Protein AF-A0A9D3VH98-F1 (afdb_monomer_lite)

Foldseek 3Di:
DPPPPDPDDDPVRVQVVCVVLVLDHDDPVCVVPPDPVNVVSNVVSVVVSVVVVVVVVVPD

Radius of gyration: 14.0 Å; chains: 1; bounding box: 25×34×39 Å

InterPro domains:
  IPR038275 Nuf2, N-terminal domain superfamily [G3DSA:1.10.418.60] (1-59)

Secondary structure (DSSP, 8-state):
----------HHHHHHHHHHTTS----HHHHHS--HHHHHHHHHHHHHHHHHHHHHHT--

Organism: NCBI:txid47602

Structure (mmCIF, N/CA/C/O backbone):
data_AF-A0A9D3VH98-F1
#
_entry.id   AF-A0A9D3VH98-F1
#
loop_
_atom_site.group_PDB
_atom_site.id
_atom_site.type_symbol
_atom_site.label_atom_id
_atom_site.label_alt_id
_atom_site.label_comp_id
_atom_site.label_asym_id
_atom_site.label_entity_id
_atom_site.label_seq_id
_atom_site.pdbx_PDB_ins_code
_atom_site.Cartn_x
_atom_site.Cartn_y
_atom_site.Cartn_z
_atom_site.occupancy
_atom_site.B_iso_or_equiv
_atom_site.auth_seq_id
_atom_site.auth_comp_id
_atom_site.auth_asym_id
_atom_site.auth_atom_id
_atom_site.pdbx_PDB_model_num
ATOM 1 N N . MET A 1 1 ? -0.183 27.668 3.780 1.00 45.88 1 MET A N 1
ATOM 2 C CA . MET A 1 1 ? 0.319 26.396 3.216 1.00 45.88 1 MET A CA 1
ATOM 3 C C . MET A 1 1 ? -0.779 25.873 2.320 1.00 45.88 1 MET A C 1
ATOM 5 O O . MET A 1 1 ? -1.909 25.846 2.787 1.00 45.88 1 MET A O 1
ATOM 9 N N . SER A 1 2 ? -0.511 25.583 1.046 1.00 51.53 2 SER A N 1
ATOM 10 C CA . SER A 1 2 ? -1.528 24.970 0.190 1.00 51.53 2 SER A CA 1
ATOM 11 C C . SER A 1 2 ? -1.906 23.631 0.819 1.00 51.53 2 SER A C 1
ATOM 13 O O . SER A 1 2 ? -1.090 22.707 0.821 1.00 51.53 2 SER A O 1
ATOM 15 N N . SER A 1 3 ? -3.094 23.544 1.416 1.00 57.62 3 SER A N 1
ATOM 16 C CA . SER A 1 3 ? -3.705 22.253 1.703 1.00 57.62 3 SER A CA 1
ATOM 17 C C . SER A 1 3 ? -3.874 21.598 0.347 1.00 57.62 3 SER A C 1
ATOM 19 O O . SER A 1 3 ? -4.725 22.001 -0.440 1.00 57.62 3 SER A O 1
ATOM 21 N N . PHE A 1 4 ? -2.976 2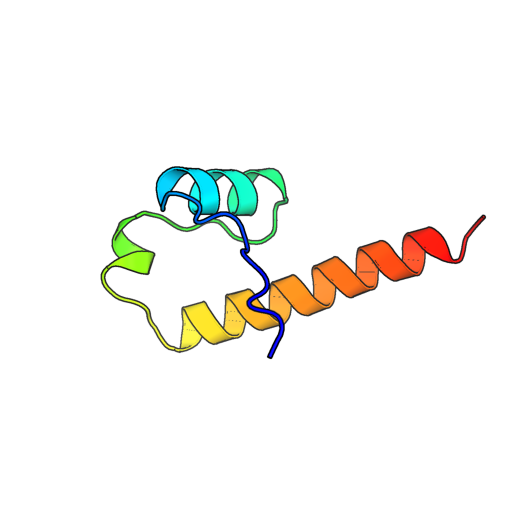0.681 0.004 1.00 61.66 4 PHE A N 1
ATOM 22 C CA . PHE A 1 4 ? -3.271 19.759 -1.070 1.00 61.66 4 PHE A CA 1
ATOM 23 C C . PHE A 1 4 ? -4.478 18.965 -0.578 1.00 61.66 4 PHE A C 1
ATOM 25 O O . PHE A 1 4 ? -4.333 18.088 0.274 1.00 61.66 4 PHE A O 1
ATOM 32 N N . ASP A 1 5 ? -5.665 19.336 -1.057 1.00 68.12 5 ASP A N 1
ATOM 33 C CA . ASP A 1 5 ? -6.891 18.570 -0.872 1.00 68.12 5 ASP A CA 1
ATOM 34 C C . ASP A 1 5 ? -6.763 17.302 -1.714 1.00 68.12 5 ASP A C 1
ATOM 36 O O . ASP A 1 5 ? -7.305 17.172 -2.812 1.00 68.12 5 ASP A O 1
ATOM 40 N N . TYR A 1 6 ? -5.947 16.370 -1.226 1.00 71.12 6 TYR A N 1
ATOM 41 C CA . TYR A 1 6 ? -5.905 15.037 -1.787 1.00 71.12 6 TYR A CA 1
ATOM 42 C C . TYR A 1 6 ? -7.272 14.397 -1.546 1.00 71.12 6 TYR A C 1
ATOM 44 O O . TYR A 1 6 ? -7.790 14.472 -0.427 1.00 71.12 6 TYR A O 1
ATOM 52 N N . PRO A 1 7 ? -7.870 13.765 -2.567 1.00 77.56 7 PRO A N 1
ATOM 53 C CA . PRO A 1 7 ? -9.142 13.095 -2.386 1.00 77.56 7 PRO A CA 1
ATOM 54 C C . PRO A 1 7 ? -8.999 12.029 -1.298 1.00 77.56 7 PRO A C 1
ATOM 56 O O . PRO A 1 7 ? -8.150 11.139 -1.383 1.00 77.56 7 PRO A O 1
ATOM 59 N N . THR A 1 8 ? -9.840 12.118 -0.269 1.00 82.38 8 THR A N 1
ATOM 60 C CA . THR A 1 8 ? -9.929 11.076 0.750 1.00 82.38 8 THR A CA 1
ATOM 61 C C . THR A 1 8 ? -10.574 9.849 0.121 1.00 82.38 8 THR A C 1
ATOM 63 O O . THR A 1 8 ? -11.766 9.845 -0.179 1.00 82.38 8 THR A O 1
ATOM 66 N N . LEU A 1 9 ? -9.780 8.804 -0.089 1.00 87.19 9 LEU A N 1
ATOM 67 C CA . LEU A 1 9 ? -10.258 7.524 -0.598 1.00 87.19 9 LEU A CA 1
ATOM 68 C C . LEU A 1 9 ? -10.821 6.672 0.540 1.00 87.19 9 LEU A C 1
ATOM 70 O O . LEU A 1 9 ? -10.283 6.664 1.653 1.00 87.19 9 LEU A O 1
ATOM 74 N N . SER A 1 10 ? -11.880 5.907 0.264 1.00 91.19 10 SER A N 1
ATOM 75 C CA . SER A 1 10 ? -12.330 4.898 1.219 1.00 91.19 10 SER A CA 1
ATOM 76 C C . SER A 1 10 ? -11.287 3.779 1.329 1.00 91.19 10 SER A C 1
ATOM 78 O O . SER A 1 10 ? -10.520 3.521 0.400 1.00 91.19 10 SER A O 1
ATOM 80 N N . ARG A 1 11 ? -11.270 3.049 2.452 1.00 89.88 11 ARG A N 1
ATOM 81 C CA . ARG A 1 11 ? -10.384 1.878 2.605 1.00 89.88 11 ARG A CA 1
ATOM 82 C C . ARG A 1 11 ? -10.585 0.847 1.491 1.00 89.88 11 ARG A C 1
ATOM 84 O O . ARG A 1 11 ? -9.612 0.263 1.027 1.00 89.88 11 ARG A O 1
ATOM 91 N N . SER A 1 12 ? -11.827 0.651 1.045 1.00 92.44 12 SER A N 1
ATOM 92 C CA . SER A 1 12 ? -12.142 -0.270 -0.050 1.00 92.44 12 SER A CA 1
ATOM 93 C C . SER A 1 12 ? -11.531 0.190 -1.375 1.00 92.44 12 SER A C 1
ATOM 95 O O . SER A 1 12 ? -10.978 -0.636 -2.108 1.00 92.44 12 SER A O 1
ATOM 97 N N . ASP A 1 13 ? -11.547 1.498 -1.641 1.00 93.56 13 ASP A N 1
ATOM 98 C CA . ASP A 1 13 ? -10.912 2.072 -2.828 1.00 93.56 13 ASP A CA 1
ATOM 99 C C . ASP A 1 13 ? -9.396 1.904 -2.770 1.00 93.56 13 ASP A C 1
ATOM 101 O O . ASP A 1 13 ? -8.796 1.443 -3.737 1.00 93.56 13 ASP A O 1
ATOM 105 N N . ILE A 1 14 ? -8.777 2.190 -1.618 1.00 91.56 14 ILE A N 1
ATOM 106 C CA . ILE A 1 14 ? -7.331 2.018 -1.417 1.00 91.56 14 ILE A CA 1
ATOM 107 C C . ILE A 1 14 ? -6.925 0.558 -1.655 1.00 91.56 14 ILE A C 1
ATOM 109 O O . ILE A 1 14 ? -6.007 0.301 -2.431 1.00 91.56 14 ILE A O 1
ATOM 113 N N . ILE A 1 15 ? -7.628 -0.403 -1.044 1.00 93.50 15 ILE A N 1
ATOM 114 C CA . ILE A 1 15 ? -7.385 -1.843 -1.243 1.00 93.50 15 ILE A CA 1
ATOM 115 C C . ILE A 1 15 ? -7.496 -2.208 -2.727 1.00 93.50 15 ILE A C 1
ATOM 117 O O . ILE A 1 15 ? -6.616 -2.871 -3.280 1.00 93.50 15 ILE A O 1
ATOM 121 N N . SER A 1 16 ? -8.558 -1.740 -3.385 1.00 94.38 16 SER A N 1
ATOM 122 C CA . SER A 1 16 ? -8.813 -2.026 -4.795 1.00 94.38 16 SER A CA 1
ATOM 123 C C . SER A 1 16 ? -7.732 -1.448 -5.707 1.00 94.38 16 SER A C 1
ATOM 125 O O . SER A 1 16 ? -7.303 -2.119 -6.643 1.00 94.38 16 S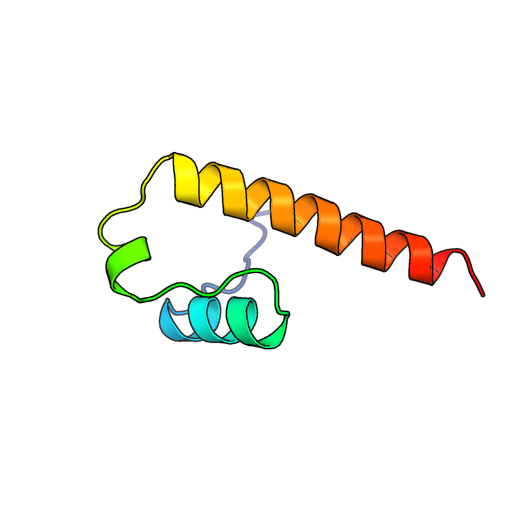ER A O 1
ATOM 127 N N . ILE A 1 17 ? -7.274 -0.223 -5.443 1.00 93.12 17 ILE A N 1
ATOM 128 C CA . ILE A 1 17 ? -6.218 0.443 -6.215 1.00 93.12 17 ILE A CA 1
ATOM 129 C C . ILE A 1 17 ? -4.885 -0.284 -6.027 1.00 93.12 17 ILE A C 1
ATOM 131 O O . ILE A 1 17 ? -4.235 -0.611 -7.015 1.00 93.12 17 ILE A O 1
ATOM 135 N N . LEU A 1 18 ? -4.500 -0.602 -4.787 1.00 93.38 18 LEU A N 1
ATOM 136 C CA . LEU A 1 18 ? -3.252 -1.318 -4.498 1.00 93.38 18 LEU A CA 1
ATOM 137 C C . LEU A 1 18 ? -3.193 -2.686 -5.188 1.00 93.38 18 LEU A C 1
ATOM 139 O O . LEU A 1 18 ? -2.146 -3.050 -5.728 1.00 93.38 18 LEU A O 1
ATOM 143 N N . ALA A 1 19 ? -4.319 -3.406 -5.217 1.00 92.62 19 ALA A N 1
ATOM 144 C CA . ALA A 1 19 ? -4.435 -4.687 -5.902 1.00 92.62 19 ALA A CA 1
ATOM 145 C C . ALA A 1 19 ? -4.390 -4.536 -7.434 1.00 92.62 19 ALA A C 1
ATOM 1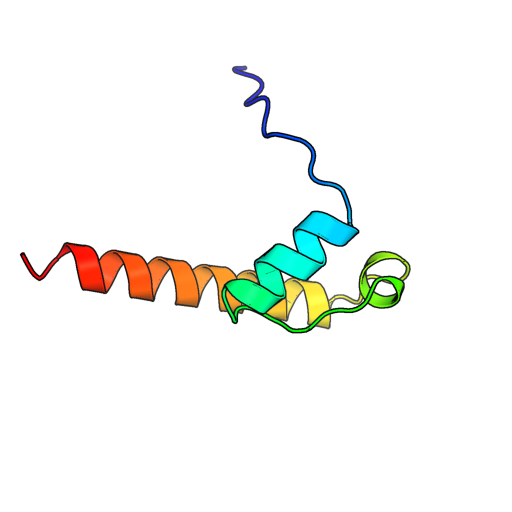47 O O . ALA A 1 19 ? -3.631 -5.246 -8.093 1.00 92.62 19 ALA A O 1
ATOM 148 N N . LYS A 1 20 ? -5.155 -3.593 -8.008 1.00 93.50 20 LYS A N 1
ATOM 149 C CA . LYS A 1 20 ? -5.190 -3.336 -9.463 1.00 93.50 20 LYS A CA 1
ATOM 150 C C . LYS A 1 20 ? -3.836 -2.892 -10.008 1.00 93.50 20 LYS A C 1
ATOM 152 O O . LYS A 1 20 ? -3.434 -3.352 -11.072 1.00 93.50 20 LYS A O 1
ATOM 157 N N . SER A 1 21 ? -3.126 -2.048 -9.265 1.00 91.06 21 SER A N 1
ATOM 158 C CA . SER A 1 21 ? -1.778 -1.590 -9.612 1.00 91.06 21 SER A CA 1
ATOM 159 C C . SER A 1 21 ? -0.693 -2.627 -9.308 1.00 91.06 21 SER A C 1
ATOM 161 O O . SER A 1 21 ? 0.483 -2.347 -9.516 1.00 91.06 21 SER A O 1
ATOM 163 N N . GLN A 1 22 ? -1.066 -3.808 -8.793 1.00 90.19 22 GLN A N 1
ATOM 164 C CA . GLN A 1 22 ? -0.154 -4.894 -8.418 1.00 90.19 22 GLN A CA 1
ATOM 165 C C . GLN A 1 22 ? 0.934 -4.465 -7.417 1.00 90.19 22 GLN A C 1
ATOM 167 O O . GLN A 1 22 ? 1.997 -5.076 -7.332 1.00 90.19 22 GLN A O 1
ATOM 172 N N . ILE A 1 23 ? 0.658 -3.426 -6.621 1.00 91.31 23 ILE A N 1
ATOM 173 C CA . ILE A 1 23 ? 1.591 -2.905 -5.620 1.00 91.31 23 ILE A CA 1
ATOM 174 C C . ILE A 1 23 ? 1.609 -3.865 -4.438 1.00 91.31 23 ILE A C 1
ATOM 176 O O . ILE A 1 23 ? 2.656 -4.389 -4.076 1.00 91.31 23 ILE A O 1
ATOM 180 N N . VAL A 1 24 ? 0.458 -4.154 -3.831 1.00 91.56 24 VAL A N 1
ATOM 181 C CA . VAL A 1 24 ? 0.366 -5.083 -2.697 1.00 91.56 24 VAL A CA 1
ATOM 182 C C . VAL A 1 24 ? -1.056 -5.619 -2.555 1.00 91.56 24 VAL A C 1
ATOM 184 O O . VAL A 1 24 ? -2.021 -4.929 -2.871 1.00 91.56 24 VAL A O 1
ATOM 187 N N . ILE A 1 25 ? -1.181 -6.848 -2.055 1.00 89.19 25 ILE A N 1
ATOM 188 C CA . ILE A 1 25 ? -2.465 -7.434 -1.666 1.00 89.19 25 ILE A CA 1
ATOM 189 C C . ILE A 1 25 ? -2.626 -7.210 -0.164 1.00 89.19 25 ILE A C 1
ATOM 191 O O . ILE A 1 25 ? -1.824 -7.707 0.624 1.00 89.19 25 ILE A O 1
ATOM 195 N N . VAL A 1 26 ? -3.642 -6.441 0.208 1.00 89.62 26 VAL A N 1
ATOM 196 C CA . VAL A 1 26 ? -3.982 -6.093 1.593 1.00 89.62 26 VAL A CA 1
ATOM 197 C C . VAL A 1 26 ? -5.473 -6.304 1.813 1.00 89.62 26 VAL A C 1
ATOM 199 O O . VAL A 1 26 ? -6.270 -6.147 0.888 1.00 89.62 26 VAL A O 1
ATOM 202 N N . ILE A 1 27 ? -5.857 -6.651 3.035 1.00 90.50 27 ILE A N 1
ATOM 203 C CA . ILE A 1 27 ? -7.256 -6.800 3.445 1.00 90.50 27 ILE A CA 1
ATOM 204 C C . ILE A 1 27 ? -7.641 -5.709 4.445 1.00 90.50 27 ILE A C 1
ATOM 206 O O . ILE A 1 27 ? -6.786 -5.078 5.058 1.00 90.50 27 ILE A O 1
ATOM 210 N N . ASP A 1 28 ? -8.939 -5.497 4.669 1.00 89.81 28 ASP A N 1
ATOM 211 C CA . ASP A 1 28 ? -9.424 -4.456 5.593 1.00 89.81 28 ASP A CA 1
ATOM 212 C C . ASP A 1 28 ? -8.809 -4.564 7.003 1.00 89.81 28 ASP A C 1
ATOM 214 O O . ASP A 1 28 ? -8.505 -3.555 7.641 1.00 89.81 28 ASP A O 1
ATOM 218 N N . ASN A 1 29 ? -8.558 -5.791 7.471 1.00 90.19 29 ASN A N 1
ATOM 219 C CA . ASN A 1 29 ? -7.957 -6.035 8.780 1.00 90.19 29 ASN A CA 1
ATOM 220 C C . ASN A 1 29 ? -6.515 -5.506 8.899 1.00 90.19 29 ASN A C 1
ATOM 222 O O . ASN A 1 29 ? -6.104 -5.108 9.988 1.00 90.19 29 ASN A O 1
ATOM 226 N N . ASP A 1 30 ? -5.774 -5.437 7.792 1.00 87.81 30 ASP A N 1
ATOM 227 C CA . ASP A 1 30 ? -4.414 -4.892 7.766 1.00 87.81 30 ASP A CA 1
ATOM 228 C C . ASP A 1 30 ? -4.397 -3.383 8.059 1.00 87.81 30 ASP A C 1
ATOM 230 O O . ASP A 1 30 ? -3.444 -2.874 8.645 1.00 87.81 30 ASP A O 1
ATOM 234 N N . PHE A 1 31 ? -5.477 -2.671 7.717 1.00 86.19 31 PHE A N 1
ATOM 235 C CA . PHE A 1 31 ? -5.646 -1.246 8.026 1.00 86.19 31 PHE A CA 1
ATOM 236 C C . PHE A 1 31 ? -6.163 -0.999 9.445 1.00 86.19 31 PHE A C 1
ATOM 238 O O . PHE A 1 31 ? -5.940 0.075 9.998 1.00 86.19 31 PHE A O 1
ATOM 245 N N . LYS A 1 32 ? -6.856 -1.973 10.047 1.00 87.25 32 LYS A N 1
ATOM 246 C CA . LYS A 1 32 ? -7.300 -1.896 11.450 1.00 87.25 32 LYS A CA 1
ATOM 247 C C . LYS A 1 32 ? -6.156 -2.141 12.428 1.00 87.25 32 LYS A C 1
ATOM 249 O O . LYS A 1 32 ? -6.157 -1.575 13.515 1.0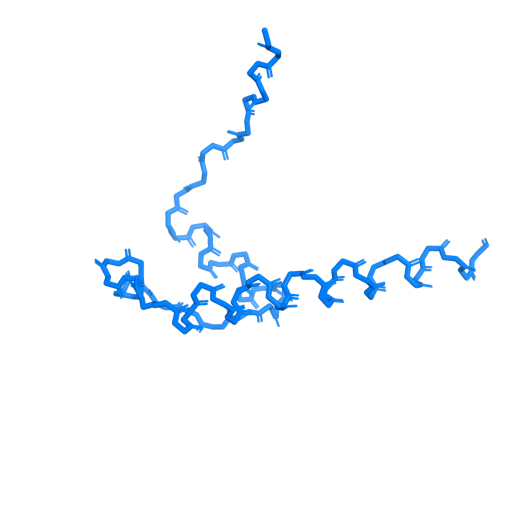0 87.25 32 LYS A O 1
ATOM 254 N N . ASN A 1 33 ? -5.191 -2.974 12.042 1.00 88.62 33 ASN A N 1
ATOM 255 C CA . ASN A 1 33 ? -4.009 -3.282 12.836 1.00 88.62 33 ASN A CA 1
ATOM 256 C C . ASN A 1 33 ? -2.748 -3.137 11.981 1.00 88.62 33 ASN A C 1
ATOM 258 O O . ASN A 1 33 ? -2.160 -4.122 11.522 1.00 88.62 33 ASN A O 1
ATOM 262 N N . ILE A 1 34 ? -2.361 -1.884 11.749 1.00 87.3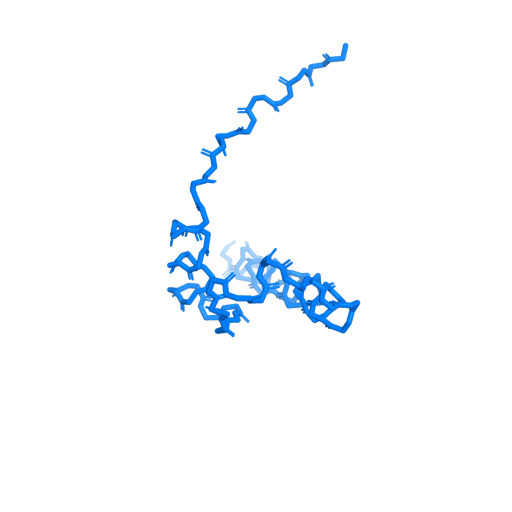1 34 ILE A N 1
ATOM 263 C CA . ILE A 1 34 ? -1.227 -1.565 10.890 1.00 87.31 34 ILE A CA 1
ATOM 264 C C . ILE A 1 34 ? 0.067 -2.026 11.562 1.00 87.31 34 ILE A C 1
ATOM 266 O O . ILE A 1 34 ? 0.496 -1.492 12.584 1.00 87.31 34 ILE A O 1
ATOM 270 N N . LYS A 1 35 ? 0.727 -3.007 10.945 1.00 90.62 35 LYS A N 1
ATOM 271 C CA . LYS A 1 35 ? 2.050 -3.483 11.364 1.00 90.62 35 LYS A CA 1
ATOM 272 C C . LYS A 1 35 ? 3.140 -2.619 10.734 1.00 90.62 35 LYS A C 1
ATOM 274 O O . LYS A 1 35 ? 3.064 -2.291 9.553 1.00 90.62 35 LYS A O 1
ATOM 279 N N . LEU A 1 36 ? 4.216 -2.340 11.469 1.00 90.50 36 LEU A N 1
ATOM 280 C CA . LEU A 1 36 ? 5.367 -1.591 10.938 1.00 90.50 36 LEU A CA 1
ATOM 281 C C . LEU A 1 36 ? 5.955 -2.231 9.668 1.00 90.50 36 LEU A C 1
ATOM 283 O O . LEU A 1 36 ? 6.284 -1.528 8.715 1.00 90.50 36 LEU A O 1
ATOM 287 N N . ASN A 1 37 ? 5.994 -3.565 9.606 1.00 88.81 37 ASN A N 1
ATOM 288 C CA . ASN A 1 37 ? 6.455 -4.293 8.419 1.00 88.81 37 ASN A CA 1
ATOM 289 C C . ASN A 1 37 ? 5.568 -4.040 7.191 1.00 88.81 37 ASN A C 1
ATOM 291 O O . ASN A 1 37 ? 6.072 -3.991 6.070 1.00 88.81 37 ASN A O 1
ATOM 295 N N . LEU A 1 38 ? 4.258 -3.867 7.393 1.00 88.56 38 LEU A N 1
ATOM 296 C CA . LEU A 1 38 ? 3.329 -3.545 6.314 1.00 88.56 38 LEU A CA 1
ATOM 297 C C . LEU A 1 38 ? 3.604 -2.139 5.775 1.00 88.56 38 LEU A C 1
ATOM 299 O O . LEU A 1 38 ? 3.692 -1.973 4.562 1.00 88.56 38 LEU A O 1
ATOM 303 N N . ILE A 1 39 ? 3.798 -1.158 6.665 1.00 90.94 39 ILE A N 1
ATOM 304 C CA . ILE A 1 39 ? 4.148 0.219 6.287 1.00 90.94 39 ILE A CA 1
ATOM 305 C C . ILE A 1 39 ? 5.447 0.227 5.478 1.00 90.94 39 ILE A C 1
ATOM 307 O O . ILE A 1 39 ? 5.478 0.761 4.373 1.00 90.94 39 ILE A O 1
ATOM 311 N N . SER A 1 40 ? 6.503 -0.399 6.004 1.00 93.44 40 SER A N 1
ATOM 312 C CA . SER A 1 40 ? 7.802 -0.460 5.330 1.00 93.44 40 SER A CA 1
ATOM 313 C C . SER A 1 40 ? 7.686 -1.100 3.943 1.00 93.44 40 SER A C 1
ATOM 315 O O . SER A 1 40 ? 8.140 -0.509 2.967 1.00 93.44 40 SER A O 1
ATOM 317 N N . SER A 1 41 ? 6.988 -2.236 3.833 1.00 91.31 41 SER A N 1
ATOM 318 C CA . SER A 1 41 ? 6.728 -2.902 2.551 1.00 91.31 41 SER A CA 1
ATOM 319 C C . SER A 1 41 ? 5.972 -1.999 1.568 1.00 91.31 41 SER A C 1
ATOM 321 O O . SER A 1 41 ? 6.377 -1.881 0.414 1.00 91.31 41 SER A O 1
ATOM 323 N N . LEU A 1 42 ? 4.912 -1.317 2.015 1.00 92.81 42 LEU A N 1
ATOM 324 C CA . LEU A 1 42 ? 4.134 -0.391 1.184 1.00 92.81 42 LEU A CA 1
ATOM 325 C C . LEU A 1 42 ? 5.006 0.727 0.613 1.00 92.81 42 LEU A C 1
ATOM 327 O O . LEU A 1 42 ? 5.011 0.927 -0.600 1.00 92.81 42 LEU A O 1
ATOM 331 N N . TYR A 1 43 ? 5.782 1.412 1.456 1.00 93.00 43 TYR A N 1
ATOM 332 C CA . TYR A 1 43 ? 6.663 2.490 1.003 1.00 93.00 43 TYR A CA 1
ATOM 333 C C . TYR A 1 43 ? 7.729 1.998 0.024 1.00 93.00 43 TYR A C 1
ATOM 335 O O . TYR A 1 43 ? 7.916 2.614 -1.024 1.00 93.00 43 TYR A O 1
ATOM 343 N N . THR A 1 44 ? 8.384 0.868 0.308 1.00 94.69 44 THR A N 1
ATOM 344 C CA . THR A 1 44 ? 9.370 0.282 -0.610 1.00 94.69 44 THR A CA 1
ATOM 345 C C . THR A 1 44 ? 8.749 -0.020 -1.972 1.00 94.69 44 THR A C 1
ATOM 347 O O . THR A 1 44 ? 9.325 0.320 -3.003 1.00 94.69 44 THR A O 1
ATOM 350 N N . ARG A 1 45 ? 7.554 -0.616 -1.996 1.00 94.56 45 ARG A N 1
ATOM 351 C CA . ARG A 1 45 ? 6.876 -0.958 -3.249 1.00 94.56 45 ARG A CA 1
ATOM 352 C C . ARG A 1 45 ? 6.391 0.268 -4.013 1.00 94.56 45 ARG A C 1
ATOM 354 O O . ARG A 1 45 ? 6.487 0.266 -5.234 1.00 94.56 45 ARG A O 1
ATOM 361 N N . PHE A 1 46 ? 5.939 1.321 -3.331 1.00 94.44 46 PHE A N 1
ATOM 362 C CA . PHE A 1 46 ? 5.623 2.591 -3.986 1.00 94.44 46 PHE A CA 1
ATOM 363 C C . PHE A 1 46 ? 6.849 3.210 -4.653 1.00 94.44 46 PHE A C 1
ATOM 365 O O . PHE A 1 46 ? 6.757 3.625 -5.802 1.00 94.44 46 PHE A O 1
ATOM 372 N N . ILE A 1 47 ? 7.998 3.235 -3.971 1.00 93.81 47 ILE A N 1
ATOM 373 C CA . ILE A 1 47 ? 9.243 3.772 -4.538 1.00 93.81 47 ILE A CA 1
ATOM 374 C C . ILE A 1 47 ? 9.637 2.999 -5.804 1.00 93.81 47 ILE A C 1
ATOM 376 O O . ILE A 1 47 ? 9.885 3.619 -6.833 1.00 93.81 47 ILE A O 1
ATOM 380 N N . ILE A 1 48 ? 9.622 1.662 -5.756 1.00 92.38 48 ILE A N 1
ATOM 381 C CA . ILE A 1 48 ? 9.921 0.812 -6.923 1.00 92.38 48 ILE A CA 1
ATOM 382 C C . ILE A 1 48 ? 8.920 1.059 -8.059 1.00 92.38 48 ILE A C 1
ATOM 384 O O . ILE A 1 48 ? 9.305 1.150 -9.221 1.00 92.38 48 ILE A O 1
ATOM 388 N N . TYR A 1 49 ? 7.632 1.179 -7.732 1.00 91.62 49 TYR A N 1
ATOM 389 C CA . TYR A 1 49 ? 6.587 1.449 -8.714 1.00 91.62 49 TYR A CA 1
ATOM 390 C C . TYR A 1 49 ? 6.798 2.800 -9.414 1.00 91.62 49 TYR A C 1
ATOM 392 O O . TYR A 1 49 ? 6.721 2.877 -10.638 1.00 91.62 49 TYR A O 1
ATOM 400 N N . PHE A 1 50 ? 7.116 3.857 -8.663 1.00 89.88 50 PHE A N 1
ATOM 401 C CA . PHE A 1 50 ? 7.413 5.169 -9.239 1.00 89.88 50 PHE A CA 1
ATOM 402 C C . PHE A 1 50 ? 8.690 5.168 -10.080 1.00 89.88 50 PHE A C 1
ATOM 404 O O . PHE A 1 50 ? 8.710 5.791 -11.140 1.00 89.88 50 PHE A O 1
ATOM 411 N N . ASP A 1 51 ? 9.726 4.445 -9.653 1.00 88.62 51 ASP A N 1
ATOM 412 C CA . ASP A 1 51 ? 10.952 4.279 -10.435 1.00 88.62 51 ASP A CA 1
ATOM 413 C C . ASP A 1 51 ? 10.666 3.598 -11.783 1.00 88.62 51 ASP A C 1
ATOM 415 O O . ASP A 1 51 ? 11.044 4.112 -12.836 1.00 88.62 51 ASP A O 1
ATOM 419 N N . ALA A 1 52 ? 9.881 2.516 -11.779 1.00 87.56 52 ALA A N 1
ATOM 420 C CA . ALA A 1 52 ? 9.470 1.825 -13.000 1.00 87.56 52 ALA A CA 1
ATOM 421 C C . ALA A 1 52 ? 8.683 2.7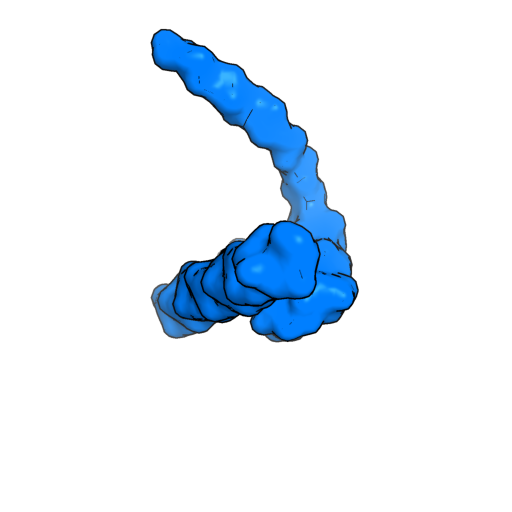32 -13.966 1.00 87.56 52 ALA A C 1
ATOM 423 O O . ALA A 1 52 ? 8.906 2.683 -15.179 1.00 87.56 52 ALA A O 1
ATOM 424 N N . LEU A 1 53 ? 7.798 3.591 -13.444 1.00 85.94 53 LEU A N 1
ATOM 425 C CA . LEU A 1 53 ? 7.092 4.591 -14.253 1.00 85.94 53 LEU A CA 1
ATOM 426 C C . LEU A 1 53 ? 8.053 5.625 -14.857 1.00 85.94 53 LEU A C 1
ATOM 428 O O . LEU A 1 53 ? 7.903 6.003 -16.018 1.00 85.94 53 LEU A O 1
ATOM 432 N N . ASN A 1 54 ? 9.056 6.064 -14.095 1.00 77.69 54 ASN A N 1
ATOM 433 C CA . ASN A 1 54 ? 10.020 7.060 -14.552 1.00 77.69 54 ASN A CA 1
ATOM 434 C C . ASN A 1 54 ? 10.969 6.506 -15.632 1.00 77.69 54 ASN A C 1
ATOM 436 O O . ASN A 1 54 ? 11.254 7.183 -16.619 1.00 77.69 54 ASN A O 1
ATOM 440 N N . VAL A 1 55 ? 11.399 5.246 -15.505 1.00 61.09 55 VAL A N 1
ATOM 441 C CA . VAL A 1 55 ? 12.209 4.555 -16.525 1.00 61.09 55 VAL A CA 1
ATOM 442 C C . VAL A 1 55 ? 11.447 4.409 -17.850 1.00 61.09 55 VAL A C 1
ATOM 444 O O . VAL A 1 55 ? 12.050 4.510 -18.921 1.00 61.09 55 VAL A O 1
ATOM 447 N N . GLY A 1 56 ? 10.124 4.220 -17.803 1.00 58.03 56 GLY A N 1
ATOM 448 C CA . GLY A 1 56 ? 9.267 4.202 -18.993 1.00 58.03 56 GLY A CA 1
ATOM 449 C C . GLY A 1 56 ? 9.176 5.554 -19.715 1.00 58.03 56 GLY A C 1
ATOM 450 O O . GLY A 1 56 ? 9.111 5.583 -20.942 1.00 58.03 56 GLY A O 1
ATOM 451 N N . ASN A 1 57 ? 9.243 6.666 -18.977 1.00 55.81 57 ASN A N 1
ATOM 452 C CA . ASN A 1 57 ? 9.150 8.023 -19.531 1.00 55.81 57 ASN A CA 1
ATOM 453 C C . ASN A 1 57 ? 10.437 8.525 -20.203 1.00 55.81 57 ASN A C 1
ATOM 455 O O . ASN A 1 57 ? 10.382 9.488 -20.958 1.00 55.81 57 ASN A O 1
ATOM 459 N N . HIS A 1 58 ? 11.585 7.888 -19.961 1.00 54.66 58 HIS A N 1
ATOM 460 C CA . HIS A 1 58 ? 12.872 8.281 -20.553 1.00 54.66 58 HIS A CA 1
ATOM 461 C C . HIS A 1 58 ? 13.193 7.546 -21.873 1.00 54.66 58 HIS A C 1
ATOM 463 O O . HIS A 1 58 ? 14.314 7.634 -22.377 1.00 54.66 58 HIS A O 1
ATOM 469 N N . ARG A 1 59 ? 12.238 6.765 -22.402 1.00 50.44 59 ARG A N 1
ATOM 470 C CA . ARG A 1 59 ? 12.387 5.899 -23.588 1.00 50.44 59 ARG A CA 1
ATOM 471 C C . ARG A 1 59 ? 11.607 6.367 -24.826 1.00 50.44 59 ARG A C 1
ATOM 473 O O . ARG A 1 59 ? 11.477 5.586 -25.767 1.00 50.44 59 ARG A O 1
ATOM 480 N N . PHE A 1 60 ? 11.138 7.613 -24.847 1.00 45.88 60 PHE A N 1
ATOM 481 C CA . PHE A 1 60 ? 10.493 8.231 -26.009 1.00 45.88 60 PHE A CA 1
ATOM 482 C C . PHE A 1 60 ? 11.128 9.579 -26.332 1.00 45.88 60 PHE A C 1
ATOM 484 O O . PHE A 1 60 ? 11.413 10.329 -25.373 1.00 45.88 60 PHE A O 1
#

Sequence (60 aa):
MSSFDYPTLSRSDIISILAKSQIVIVIDNDFKNIKLNLISSLYTRFIIYFDALNVGNHRF

pLDDT: mean 83.5, std 14.15, range [45.88, 94.69]